Protein AF-A0A918CGR0-F1 (afdb_monomer)

Mean predicted aligned error: 8.85 Å

Structure (mmCIF, N/CA/C/O backbone):
data_AF-A0A918CGR0-F1
#
_entry.id   AF-A0A918CGR0-F1
#
loop_
_atom_site.group_PDB
_atom_site.id
_atom_site.type_symbol
_atom_site.label_atom_id
_atom_site.label_alt_id
_atom_site.label_comp_id
_atom_site.label_asym_id
_atom_site.label_entity_id
_atom_site.label_seq_id
_atom_site.pdbx_PDB_ins_code
_atom_site.Cartn_x
_atom_site.Cartn_y
_atom_site.Cartn_z
_atom_site.occupancy
_atom_site.B_iso_or_equiv
_atom_site.auth_seq_id
_atom_site.auth_comp_id
_atom_site.auth_asym_id
_atom_site.auth_atom_id
_atom_site.pdbx_PDB_model_num
ATOM 1 N N . MET A 1 1 ? -6.839 -27.237 -19.384 1.00 41.78 1 MET A N 1
ATOM 2 C CA . MET A 1 1 ? -7.115 -26.731 -18.026 1.00 41.78 1 MET A CA 1
ATOM 3 C C . MET A 1 1 ? -6.558 -25.323 -17.957 1.00 41.78 1 MET A C 1
ATOM 5 O O . MET A 1 1 ? -5.351 -25.174 -17.856 1.00 41.78 1 MET A O 1
ATOM 9 N N . GLN A 1 2 ? -7.403 -24.309 -18.144 1.00 43.22 2 GLN A N 1
ATOM 10 C CA . GLN A 1 2 ? -7.037 -22.933 -17.811 1.00 43.22 2 GLN A CA 1
ATOM 11 C C . GLN A 1 2 ? -7.109 -22.841 -16.289 1.00 43.22 2 GLN A C 1
ATOM 13 O O . 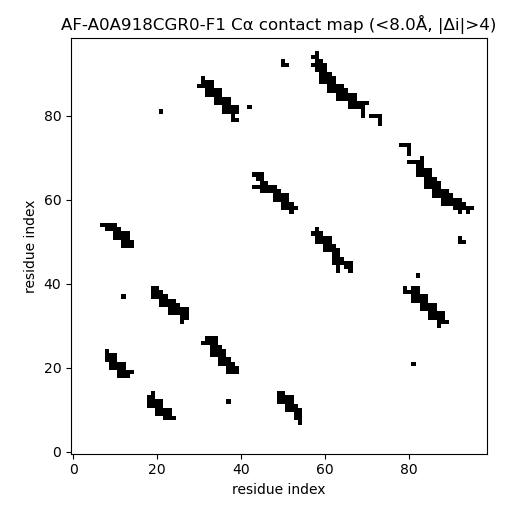GLN A 1 2 ? -8.186 -22.996 -15.719 1.00 43.22 2 GLN A O 1
ATOM 18 N N . THR A 1 3 ? -5.968 -22.697 -15.621 1.00 44.38 3 THR A N 1
ATOM 19 C CA . THR A 1 3 ? -5.959 -22.178 -14.255 1.00 44.38 3 THR A CA 1
ATOM 20 C C . THR A 1 3 ? -6.375 -20.725 -14.370 1.00 44.38 3 THR A C 1
ATOM 22 O O . THR A 1 3 ? -5.597 -19.893 -14.832 1.00 44.38 3 THR A O 1
ATOM 25 N N . ASP A 1 4 ? -7.633 -20.458 -14.033 1.00 42.41 4 ASP A N 1
ATOM 26 C CA . ASP A 1 4 ? -8.129 -19.122 -13.742 1.00 42.41 4 ASP A CA 1
ATOM 27 C C . ASP A 1 4 ? -7.372 -18.630 -12.502 1.00 42.41 4 ASP A C 1
ATOM 29 O O . ASP A 1 4 ? -7.780 -18.805 -11.356 1.00 42.41 4 ASP A O 1
ATOM 33 N N . THR A 1 5 ? -6.152 -18.149 -12.731 1.00 48.78 5 THR A N 1
ATOM 34 C CA . THR A 1 5 ? -5.324 -17.516 -11.716 1.00 48.78 5 THR A 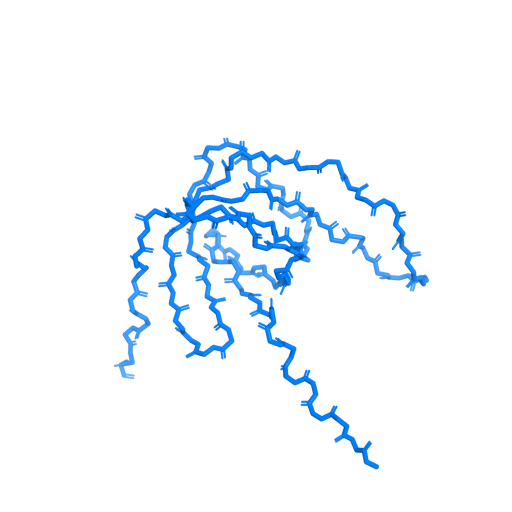CA 1
ATOM 35 C C . THR A 1 5 ? -5.824 -16.088 -11.608 1.00 48.78 5 THR A C 1
ATOM 37 O O . THR A 1 5 ? -5.140 -15.149 -12.010 1.00 48.78 5 THR A O 1
ATOM 40 N N . THR A 1 6 ? -7.035 -15.906 -11.079 1.00 48.62 6 THR A N 1
ATOM 41 C CA . THR A 1 6 ? -7.357 -14.657 -10.395 1.00 48.62 6 THR A CA 1
ATOM 42 C C . THR A 1 6 ? -6.341 -14.574 -9.255 1.00 48.62 6 THR A C 1
ATOM 44 O O . THR A 1 6 ? -6.461 -15.250 -8.234 1.00 48.62 6 THR A O 1
ATOM 47 N N . ALA A 1 7 ? -5.208 -13.928 -9.534 1.00 56.91 7 ALA A N 1
ATOM 48 C CA . ALA A 1 7 ? -4.011 -14.013 -8.721 1.00 56.91 7 ALA A CA 1
ATOM 49 C C . ALA A 1 7 ? -4.347 -13.450 -7.343 1.00 56.91 7 ALA A C 1
ATOM 51 O O . ALA A 1 7 ? -4.607 -12.259 -7.219 1.00 56.91 7 ALA A O 1
ATOM 52 N N . PHE A 1 8 ? -4.330 -14.295 -6.312 1.00 60.19 8 PHE A N 1
ATOM 53 C CA . PHE A 1 8 ? -4.700 -13.984 -4.922 1.00 60.19 8 PHE A CA 1
ATOM 54 C C . PHE A 1 8 ? -3.925 -12.808 -4.273 1.00 60.19 8 PHE A C 1
ATOM 56 O O . PHE A 1 8 ? -4.119 -12.516 -3.096 1.00 60.19 8 PHE A O 1
ATOM 63 N N . GLY A 1 9 ? -3.073 -12.108 -5.026 1.00 79.88 9 GLY A N 1
ATOM 64 C CA . GLY A 1 9 ? -2.368 -10.894 -4.634 1.00 79.88 9 GLY A CA 1
ATOM 65 C C . GLY A 1 9 ? -2.592 -9.686 -5.549 1.00 79.88 9 GLY A C 1
ATOM 66 O O . GLY A 1 9 ? -1.883 -8.707 -5.358 1.00 79.88 9 GLY A O 1
ATOM 67 N N . SER A 1 10 ? -3.505 -9.707 -6.530 1.00 89.44 10 SER A N 1
ATOM 68 C CA . SER A 1 10 ? -3.754 -8.527 -7.373 1.00 89.44 10 SER A CA 1
ATOM 69 C C . SER A 1 10 ? -4.384 -7.389 -6.571 1.00 89.44 10 SER A C 1
ATOM 71 O O . SER A 1 10 ? -5.318 -7.613 -5.793 1.00 89.44 10 SER A O 1
ATOM 73 N N . VAL A 1 11 ? -3.891 -6.174 -6.795 1.00 92.00 11 VAL A N 1
ATOM 74 C CA . VAL A 1 11 ? -4.343 -4.953 -6.125 1.00 92.00 11 VAL A CA 1
ATOM 75 C C . VAL A 1 11 ? -4.444 -3.786 -7.101 1.00 92.00 11 VAL A C 1
ATOM 77 O O . VAL A 1 11 ? -3.803 -3.772 -8.152 1.00 92.00 11 VAL A O 1
ATOM 80 N N . THR A 1 12 ? -5.226 -2.778 -6.727 1.00 93.75 12 THR A N 1
ATOM 81 C CA . THR A 1 12 ? -5.299 -1.490 -7.419 1.00 93.75 12 THR A CA 1
ATOM 82 C C . THR A 1 12 ? -5.058 -0.367 -6.417 1.00 93.75 12 THR A C 1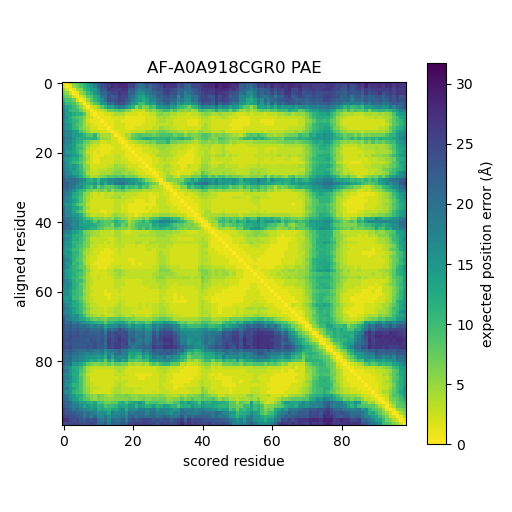
ATOM 84 O O . THR A 1 12 ? -5.810 -0.201 -5.460 1.00 93.75 12 THR A O 1
ATOM 87 N N . ALA A 1 13 ? -3.993 0.402 -6.613 1.00 92.94 13 ALA A N 1
ATOM 88 C CA . ALA A 1 13 ? -3.678 1.582 -5.822 1.00 92.94 13 ALA A CA 1
ATOM 89 C C . ALA A 1 13 ? -4.369 2.812 -6.425 1.00 92.94 13 ALA A C 1
ATOM 91 O O . ALA A 1 13 ? -4.046 3.226 -7.535 1.00 92.94 13 ALA A O 1
ATOM 92 N N . HIS A 1 14 ? -5.305 3.407 -5.691 1.00 93.31 14 HIS A N 1
ATOM 93 C CA . HIS A 1 14 ? -5.996 4.642 -6.062 1.00 93.31 14 HIS A CA 1
ATOM 94 C C . HIS A 1 14 ? -5.209 5.839 -5.533 1.00 93.31 14 HIS A C 1
ATOM 96 O O . HIS A 1 14 ? -5.274 6.167 -4.347 1.00 93.31 14 HIS A O 1
ATOM 102 N N . VAL A 1 15 ? -4.449 6.471 -6.421 1.00 89.38 15 VAL A N 1
ATOM 103 C CA . VAL A 1 15 ? -3.557 7.594 -6.133 1.00 89.38 15 VAL A CA 1
ATOM 104 C C . VAL A 1 15 ? -4.014 8.754 -7.001 1.00 89.38 15 VAL A C 1
ATOM 106 O O . VAL A 1 15 ? -3.609 8.849 -8.153 1.00 89.38 15 VAL A O 1
ATOM 109 N N . GLU A 1 16 ? -4.903 9.607 -6.487 1.00 81.62 16 GLU A N 1
ATOM 110 C CA . GLU A 1 16 ? -5.539 10.643 -7.308 1.00 81.62 16 GLU A CA 1
ATOM 111 C C . GLU A 1 16 ? -4.509 11.482 -8.092 1.00 81.62 16 GLU A C 1
ATOM 113 O O . GLU A 1 16 ? -3.540 11.965 -7.500 1.00 81.62 16 GLU A O 1
ATOM 118 N N . PRO A 1 17 ? -4.704 11.684 -9.412 1.00 80.12 17 PRO A N 1
ATOM 119 C CA . PRO A 1 17 ? -5.875 11.322 -10.227 1.00 80.12 17 PRO A CA 1
ATOM 120 C C . PRO A 1 17 ? -5.801 9.943 -10.928 1.00 80.12 17 PRO A C 1
ATOM 122 O O . PRO A 1 17 ? -6.604 9.676 -11.820 1.00 80.12 17 PRO A O 1
ATOM 125 N N . ALA A 1 18 ? -4.848 9.079 -10.580 1.00 86.81 18 ALA A N 1
ATOM 126 C CA . ALA A 1 18 ? -4.578 7.809 -11.250 1.00 86.81 18 ALA A CA 1
ATOM 127 C C . ALA A 1 18 ? -4.970 6.570 -10.420 1.00 86.81 18 ALA A C 1
ATOM 129 O O . ALA A 1 18 ? -5.110 6.603 -9.197 1.00 86.81 18 ALA A O 1
ATOM 130 N N . ALA A 1 19 ? -5.114 5.440 -11.113 1.00 90.19 19 ALA A N 1
ATOM 131 C CA . ALA A 1 19 ? -5.209 4.120 -10.504 1.00 90.19 19 ALA A CA 1
ATOM 132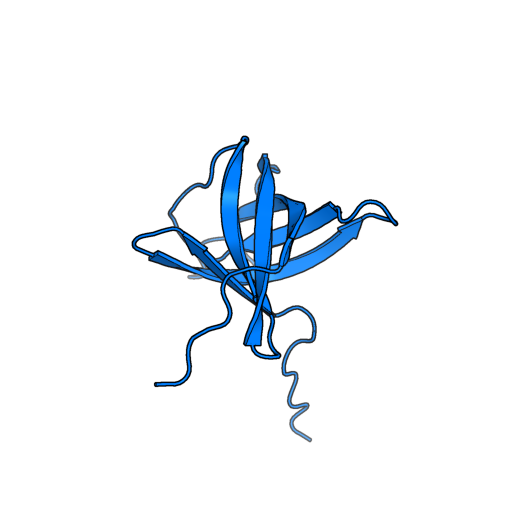 C C . ALA A 1 19 ? -4.099 3.237 -11.080 1.00 90.19 19 ALA A C 1
ATOM 134 O O . ALA A 1 19 ? -4.017 3.055 -12.296 1.00 90.19 19 ALA A O 1
ATOM 135 N N . LEU A 1 20 ? -3.243 2.710 -10.210 1.00 90.44 20 LEU A N 1
ATOM 136 C CA . LEU A 1 20 ? -2.118 1.858 -10.582 1.00 90.44 20 LEU A CA 1
ATOM 137 C C . LEU A 1 20 ? -2.467 0.409 -10.260 1.00 90.44 20 LEU A C 1
ATOM 139 O O . LEU A 1 20 ? -2.852 0.093 -9.133 1.00 90.44 20 LEU A O 1
ATOM 143 N N . SER A 1 21 ? -2.349 -0.474 -11.246 1.00 90.50 21 SER A N 1
ATOM 144 C CA . SER A 1 21 ? -2.490 -1.913 -11.004 1.00 90.50 21 SER A CA 1
ATOM 145 C C . SER A 1 21 ? -1.218 -2.451 -10.366 1.00 90.50 21 SER A C 1
ATOM 147 O O . SER A 1 21 ? -0.156 -1.849 -10.486 1.00 90.50 21 SER A O 1
ATOM 149 N N . GLY A 1 22 ? -1.310 -3.564 -9.655 1.00 89.75 22 GLY A N 1
ATOM 150 C CA . GLY A 1 22 ? -0.128 -4.180 -9.084 1.00 89.75 22 GLY A CA 1
ATOM 151 C C . GLY A 1 22 ? -0.409 -5.492 -8.382 1.00 89.75 22 GLY A C 1
ATOM 152 O O . GLY A 1 22 ? -1.507 -6.053 -8.455 1.00 89.75 22 GLY A O 1
ATOM 153 N N . GLN A 1 23 ? 0.605 -5.984 -7.680 1.00 91.31 23 GLN A N 1
ATOM 154 C CA . GLN A 1 23 ? 0.561 -7.244 -6.956 1.00 91.31 23 GLN A CA 1
ATOM 155 C C . GLN A 1 23 ? 1.223 -7.137 -5.585 1.00 91.31 23 GLN A C 1
ATOM 157 O O . GLN A 1 23 ? 2.267 -6.511 -5.429 1.00 91.31 23 GLN A O 1
ATOM 162 N N . ILE A 1 24 ? 0.650 -7.799 -4.584 1.00 90.31 24 ILE A N 1
ATOM 163 C CA . ILE A 1 24 ? 1.298 -8.014 -3.290 1.00 90.31 24 ILE A CA 1
ATOM 164 C C . ILE A 1 24 ? 2.436 -9.014 -3.491 1.00 90.31 24 ILE A C 1
ATOM 166 O O . ILE A 1 24 ? 2.195 -10.177 -3.814 1.00 90.31 24 ILE A O 1
ATOM 170 N N . SER A 1 25 ? 3.672 -8.571 -3.271 1.00 89.00 25 SER A N 1
ATOM 171 C CA . SER A 1 25 ? 4.863 -9.417 -3.359 1.00 89.00 25 SER A CA 1
ATOM 172 C C . SER A 1 25 ? 5.188 -10.100 -2.030 1.00 89.00 25 SER A C 1
ATOM 174 O O . SER A 1 25 ? 5.728 -11.207 -2.017 1.00 89.00 25 SER A O 1
ATOM 176 N N . ALA A 1 26 ? 4.838 -9.480 -0.898 1.00 88.94 26 ALA A N 1
ATOM 177 C CA . ALA A 1 26 ? 4.996 -10.085 0.421 1.00 88.94 26 ALA A CA 1
ATOM 178 C C . ALA A 1 26 ? 4.067 -9.473 1.477 1.00 88.94 26 ALA A C 1
ATOM 180 O O . ALA A 1 26 ? 3.773 -8.280 1.460 1.00 88.94 26 ALA A O 1
ATOM 181 N N . LEU A 1 27 ? 3.684 -10.287 2.462 1.00 89.25 27 LEU A N 1
ATOM 182 C CA . LEU A 1 27 ? 3.081 -9.831 3.714 1.00 89.25 27 LEU A CA 1
ATOM 183 C C . LEU A 1 27 ? 4.130 -9.918 4.822 1.00 89.25 27 LEU A C 1
ATOM 185 O O . LEU A 1 27 ? 4.737 -10.969 5.031 1.00 89.25 27 LEU A O 1
ATOM 189 N N . GLU A 1 28 ? 4.355 -8.820 5.535 1.00 85.75 28 GLU A N 1
ATOM 190 C CA . GLU A 1 28 ? 5.438 -8.709 6.507 1.00 85.75 28 GLU A CA 1
ATOM 191 C C . GLU A 1 28 ? 4.890 -8.696 7.942 1.00 85.75 28 GLU A C 1
ATOM 193 O O . GLU A 1 28 ? 4.695 -7.652 8.567 1.00 85.75 28 GLU A O 1
ATOM 198 N N . GLY A 1 29 ? 4.660 -9.897 8.481 1.00 76.69 29 GLY A N 1
ATOM 199 C CA . GLY A 1 29 ? 4.339 -10.121 9.896 1.00 76.69 29 GLY A CA 1
ATOM 200 C C . GLY A 1 29 ? 2.983 -9.566 10.372 1.00 76.69 29 GLY A C 1
ATOM 201 O O . GLY A 1 29 ? 2.089 -9.262 9.589 1.00 76.69 29 GLY A O 1
ATOM 202 N N . GLY A 1 30 ? 2.817 -9.458 11.698 1.00 75.62 30 GLY A N 1
ATOM 203 C CA . GLY A 1 30 ? 1.553 -9.097 12.372 1.00 75.62 30 GLY A CA 1
ATOM 204 C C . GLY A 1 30 ? 1.279 -7.595 12.544 1.00 75.62 30 GLY A C 1
ATOM 205 O O . GLY A 1 30 ? 0.396 -7.226 13.311 1.00 75.62 30 GLY A O 1
ATOM 206 N N . GLY A 1 31 ? 2.046 -6.725 11.878 1.00 81.12 31 GLY A N 1
ATOM 207 C CA . GLY A 1 31 ? 1.972 -5.264 12.045 1.00 81.12 31 GLY A CA 1
ATOM 208 C C . GLY A 1 31 ? 1.217 -4.515 10.944 1.00 81.12 31 GLY A C 1
ATOM 209 O O . GLY A 1 31 ? 1.222 -3.286 10.944 1.00 81.12 31 GLY A O 1
ATOM 210 N N . GLY A 1 32 ? 0.614 -5.234 9.991 1.00 87.56 32 GLY A N 1
ATOM 211 C CA . GLY A 1 32 ? -0.042 -4.629 8.828 1.00 87.56 32 GLY A CA 1
ATOM 212 C C . GLY A 1 32 ? 0.938 -4.066 7.795 1.00 87.56 32 GLY A C 1
ATOM 213 O O . GLY A 1 32 ? 0.576 -3.153 7.059 1.00 87.56 32 GLY A O 1
ATOM 214 N N . TYR A 1 33 ? 2.172 -4.572 7.753 1.00 92.75 33 TYR A N 1
ATOM 215 C CA . TYR A 1 33 ? 3.154 -4.208 6.735 1.00 92.75 33 TYR A CA 1
ATOM 216 C C . TYR A 1 33 ? 3.048 -5.158 5.543 1.00 92.75 33 TYR A C 1
ATOM 218 O O . TYR A 1 33 ? 2.842 -6.362 5.707 1.00 92.75 33 TYR A O 1
ATOM 226 N N . MET A 1 34 ? 3.190 -4.622 4.338 1.00 92.25 34 MET A N 1
ATOM 227 C CA . MET A 1 34 ? 3.161 -5.403 3.105 1.00 92.25 34 MET A CA 1
ATOM 228 C C . MET A 1 34 ? 4.095 -4.795 2.067 1.00 92.25 34 MET A C 1
ATOM 230 O O . MET A 1 34 ? 4.378 -3.599 2.114 1.00 92.25 34 MET A O 1
ATOM 234 N N . ARG A 1 35 ? 4.548 -5.609 1.120 1.00 92.44 35 ARG A N 1
ATOM 235 C CA . ARG A 1 35 ? 5.241 -5.152 -0.080 1.00 92.44 35 ARG A CA 1
ATOM 236 C C . ARG A 1 35 ? 4.334 -5.331 -1.280 1.00 92.44 35 ARG A C 1
ATOM 238 O O . ARG A 1 35 ? 3.701 -6.378 -1.426 1.00 92.44 35 ARG A O 1
ATOM 245 N N . VAL A 1 36 ? 4.259 -4.296 -2.105 1.00 91.38 36 VAL A N 1
ATOM 246 C CA . VAL A 1 36 ? 3.503 -4.314 -3.355 1.00 91.38 36 VAL A CA 1
ATOM 247 C C . VAL A 1 36 ? 4.402 -3.898 -4.501 1.00 91.38 36 VAL A C 1
ATOM 249 O O . VAL A 1 36 ? 5.181 -2.959 -4.372 1.00 91.38 36 VAL A O 1
ATOM 252 N N . LEU A 1 37 ? 4.272 -4.591 -5.619 1.00 91.06 37 LEU A N 1
ATOM 253 C CA . LEU A 1 37 ? 4.796 -4.192 -6.909 1.00 91.06 37 LEU A CA 1
ATOM 254 C C . LEU A 1 37 ? 3.673 -3.460 -7.643 1.00 91.06 37 LEU A C 1
ATOM 256 O O . LEU A 1 37 ? 2.635 -4.068 -7.887 1.00 91.06 37 LEU A O 1
ATOM 260 N N . LEU A 1 38 ? 3.844 -2.174 -7.945 1.00 89.62 38 LEU A N 1
ATOM 261 C CA . LEU A 1 38 ? 2.872 -1.408 -8.729 1.00 89.62 38 LEU A CA 1
ATOM 262 C C . LEU A 1 38 ? 3.388 -1.192 -10.151 1.00 89.62 38 LEU A C 1
ATOM 264 O O . LEU A 1 38 ? 4.549 -0.829 -10.356 1.00 89.62 38 LEU A O 1
ATOM 268 N N . ASP A 1 39 ? 2.495 -1.391 -11.110 1.00 85.56 39 ASP A N 1
ATOM 269 C CA . ASP A 1 39 ? 2.692 -1.155 -12.529 1.00 85.56 39 ASP A CA 1
ATOM 270 C C . ASP A 1 39 ? 2.309 0.298 -12.832 1.00 85.56 39 ASP A C 1
ATOM 272 O O . ASP A 1 39 ? 1.152 0.706 -12.691 1.00 85.56 39 ASP A O 1
ATOM 276 N N . GLY A 1 40 ? 3.293 1.111 -13.210 1.00 75.88 40 GLY A N 1
ATOM 277 C CA . GLY A 1 40 ? 3.077 2.524 -13.502 1.00 75.88 40 GLY A CA 1
ATOM 278 C C . GLY A 1 40 ? 4.354 3.350 -13.445 1.00 75.88 40 GLY A C 1
ATOM 279 O O . GLY A 1 40 ? 5.363 2.939 -12.875 1.00 75.88 40 GLY A O 1
ATOM 280 N N . THR A 1 41 ? 4.300 4.532 -14.053 1.00 65.62 41 THR A N 1
ATOM 281 C CA . THR A 1 41 ? 5.414 5.491 -14.077 1.00 65.62 41 THR A CA 1
ATOM 282 C C . THR A 1 41 ? 5.348 6.512 -12.944 1.00 65.62 41 THR A C 1
ATOM 284 O O . THR A 1 41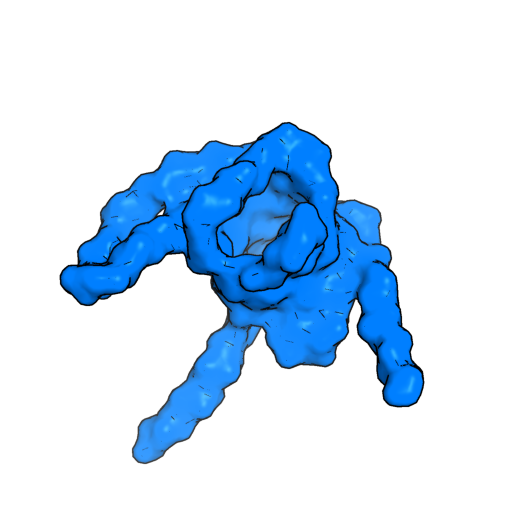 ? 6.337 7.195 -12.683 1.00 65.62 41 THR A O 1
ATOM 287 N N . ASP A 1 42 ? 4.200 6.634 -12.272 1.00 71.88 42 ASP A N 1
ATOM 288 C CA . ASP A 1 42 ? 4.023 7.561 -11.159 1.00 71.88 42 ASP A CA 1
ATOM 289 C C . ASP A 1 42 ? 4.708 7.029 -9.902 1.00 71.88 42 ASP A C 1
ATOM 291 O O . ASP A 1 42 ? 4.257 6.084 -9.252 1.00 71.88 42 ASP A O 1
ATOM 295 N N . ALA A 1 43 ? 5.831 7.656 -9.560 1.00 75.19 43 ALA A N 1
ATOM 296 C CA . ALA A 1 43 ? 6.577 7.317 -8.366 1.00 75.19 43 ALA A CA 1
ATOM 297 C C . ALA A 1 43 ? 5.836 7.815 -7.118 1.00 75.19 43 ALA A C 1
ATOM 299 O O . ALA A 1 43 ? 5.737 9.018 -6.870 1.00 75.19 43 ALA A O 1
ATOM 300 N N . LEU A 1 44 ? 5.364 6.878 -6.295 1.00 88.62 44 LEU A N 1
ATOM 301 C CA . LEU A 1 44 ? 4.906 7.190 -4.943 1.00 88.62 44 LEU A CA 1
ATOM 302 C C . LEU A 1 44 ? 6.093 7.502 -4.033 1.00 88.62 44 LEU A C 1
ATOM 304 O O . LEU A 1 44 ? 7.159 6.894 -4.145 1.00 88.62 44 LEU A O 1
ATOM 308 N N . ASN A 1 45 ? 5.891 8.425 -3.098 1.00 90.88 45 ASN A N 1
ATOM 309 C CA . ASN A 1 45 ? 6.922 8.844 -2.154 1.00 90.88 45 ASN A CA 1
ATOM 310 C C . ASN A 1 45 ? 6.667 8.271 -0.760 1.00 90.88 45 ASN A C 1
ATOM 312 O O . ASN A 1 45 ? 5.520 8.087 -0.357 1.00 90.88 45 ASN A O 1
ATOM 316 N N . ALA A 1 46 ? 7.730 8.041 0.014 1.00 92.69 46 ALA A N 1
ATOM 317 C CA . ALA A 1 46 ? 7.590 7.693 1.426 1.00 92.69 46 ALA A CA 1
ATOM 318 C C . ALA A 1 46 ? 6.790 8.774 2.180 1.00 92.69 46 ALA A C 1
ATOM 320 O O . ALA A 1 46 ? 6.997 9.970 1.985 1.00 92.69 46 ALA A O 1
ATOM 321 N N . GLY A 1 47 ? 5.862 8.341 3.031 1.00 94.12 47 GLY A N 1
ATOM 322 C CA . GLY A 1 47 ? 4.893 9.191 3.724 1.00 94.12 47 GLY A CA 1
ATOM 323 C C . GLY A 1 47 ? 3.611 9.475 2.935 1.00 94.12 47 GLY A C 1
ATOM 324 O O . GLY A 1 47 ? 2.670 10.011 3.511 1.00 94.12 47 GLY A O 1
ATOM 325 N N . GLN A 1 48 ? 3.532 9.101 1.655 1.00 93.94 48 GLN A N 1
ATOM 326 C CA . GLN A 1 48 ? 2.326 9.294 0.854 1.00 93.94 48 GLN A CA 1
ATOM 327 C C . GLN A 1 48 ? 1.245 8.277 1.231 1.00 93.94 48 GLN A C 1
ATOM 329 O O . GLN A 1 48 ? 1.489 7.068 1.241 1.00 93.94 48 GLN A O 1
ATOM 334 N N . GLU A 1 49 ? 0.046 8.777 1.523 1.00 94.81 49 GLU A N 1
ATOM 335 C CA . GLU A 1 49 ? -1.141 7.966 1.788 1.00 94.81 49 GLU A CA 1
ATOM 336 C C . GLU A 1 49 ? -1.981 7.780 0.525 1.00 94.81 49 GLU A C 1
ATOM 338 O O . GLU A 1 49 ? -2.091 8.691 -0.295 1.00 94.81 49 GLU A O 1
ATOM 343 N N . PHE A 1 50 ? -2.598 6.610 0.388 1.00 93.62 50 PHE A N 1
ATOM 344 C CA . PHE A 1 50 ? -3.526 6.303 -0.698 1.00 93.62 50 PHE A CA 1
ATOM 345 C C . PHE A 1 50 ? -4.463 5.148 -0.314 1.00 93.62 50 PHE A C 1
ATOM 347 O O . PHE A 1 50 ? -4.337 4.557 0.767 1.00 93.62 50 PHE A O 1
ATOM 354 N N . GLU A 1 51 ? -5.430 4.836 -1.180 1.00 95.00 51 GLU A N 1
ATOM 355 C CA . GLU A 1 51 ? -6.305 3.675 -0.999 1.00 95.00 51 GLU A CA 1
ATOM 356 C C . GLU A 1 51 ? -5.822 2.491 -1.838 1.00 95.00 51 GLU A C 1
ATOM 358 O O . GLU A 1 51 ? -5.592 2.618 -3.036 1.00 95.00 51 GLU A O 1
ATOM 363 N N . LEU A 1 52 ? -5.702 1.323 -1.216 1.00 93.50 52 LEU A N 1
ATOM 364 C CA . LEU A 1 52 ? -5.402 0.064 -1.885 1.00 93.50 52 LEU A CA 1
ATOM 365 C C . LEU A 1 52 ? -6.676 -0.778 -1.953 1.00 93.50 52 LEU A C 1
ATOM 367 O O . LEU A 1 52 ? -7.248 -1.133 -0.920 1.00 93.50 52 LEU A O 1
ATOM 371 N N . GLU A 1 53 ? -7.128 -1.073 -3.164 1.00 94.06 53 GLU A N 1
ATOM 372 C CA . GLU A 1 53 ? -8.231 -1.981 -3.452 1.00 94.06 53 GLU A CA 1
ATOM 373 C C . GLU A 1 53 ? -7.697 -3.391 -3.707 1.00 94.06 53 GLU A C 1
ATOM 375 O O . GLU A 1 53 ? -6.748 -3.585 -4.465 1.00 94.06 53 GLU A O 1
ATOM 380 N N . MET A 1 54 ? -8.300 -4.373 -3.050 1.00 90.75 54 MET A N 1
ATOM 381 C CA . MET A 1 54 ? -7.989 -5.790 -3.200 1.00 90.75 54 MET A CA 1
ATOM 382 C C . MET A 1 54 ? -8.869 -6.424 -4.283 1.00 90.75 54 MET A C 1
ATOM 384 O O . MET A 1 54 ? -9.907 -5.881 -4.653 1.00 90.75 54 MET A O 1
ATOM 388 N N . HIS A 1 55 ? -8.501 -7.623 -4.738 1.00 86.12 55 HIS A N 1
ATOM 389 C CA . HIS A 1 55 ? -9.267 -8.389 -5.733 1.00 86.12 55 HIS A CA 1
ATOM 390 C C . HIS A 1 55 ? -10.737 -8.671 -5.355 1.00 86.12 55 HIS A C 1
ATOM 392 O O . HIS A 1 55 ? -11.547 -8.950 -6.232 1.00 86.12 55 HIS A O 1
ATOM 398 N N . ASP A 1 56 ? -11.093 -8.613 -4.069 1.00 85.81 56 ASP A N 1
ATOM 399 C CA . ASP A 1 56 ? -12.465 -8.777 -3.569 1.00 85.81 56 ASP A CA 1
ATOM 400 C C . ASP A 1 56 ? -13.255 -7.449 -3.508 1.00 85.81 56 ASP A C 1
ATOM 402 O O . ASP A 1 56 ? -14.386 -7.412 -3.018 1.00 85.81 56 ASP A O 1
ATOM 406 N N . GLY A 1 57 ? -12.663 -6.349 -3.988 1.00 89.00 57 GLY A N 1
ATOM 407 C CA . GLY A 1 57 ? -13.221 -4.998 -3.944 1.00 89.00 57 GLY A CA 1
ATOM 408 C C . GLY A 1 57 ? -13.087 -4.308 -2.583 1.00 89.00 57 GLY A C 1
ATOM 409 O O . GLY A 1 57 ? -13.560 -3.179 -2.412 1.00 89.00 57 GLY A O 1
ATOM 410 N N . ALA A 1 58 ? -12.461 -4.943 -1.586 1.00 90.06 58 ALA A N 1
ATOM 411 C CA . ALA A 1 58 ? -12.201 -4.305 -0.305 1.00 90.06 58 ALA A CA 1
ATOM 412 C C . ALA A 1 58 ? -11.127 -3.222 -0.454 1.00 90.06 58 ALA A C 1
ATOM 414 O O . ALA A 1 58 ? -10.069 -3.450 -1.035 1.00 90.06 58 ALA A O 1
ATOM 415 N N . ARG A 1 59 ? -11.385 -2.042 0.121 1.00 93.00 59 ARG A N 1
ATOM 416 C CA . ARG A 1 59 ? -10.454 -0.908 0.110 1.00 93.00 59 ARG A CA 1
ATOM 417 C C . ARG A 1 59 ? -9.844 -0.667 1.476 1.00 93.00 59 ARG A C 1
ATOM 419 O O . ARG A 1 59 ? -10.528 -0.730 2.504 1.00 93.00 59 ARG A O 1
ATOM 426 N N . PHE A 1 60 ? -8.567 -0.319 1.477 1.00 93.38 60 PHE A N 1
ATOM 427 C CA . PHE A 1 60 ? -7.770 -0.085 2.670 1.00 93.38 60 PHE A CA 1
ATOM 428 C C . PHE A 1 60 ? -6.969 1.204 2.543 1.00 93.38 60 PHE A C 1
ATOM 430 O O . PHE A 1 60 ? -6.388 1.467 1.498 1.00 93.38 60 PHE A O 1
ATOM 437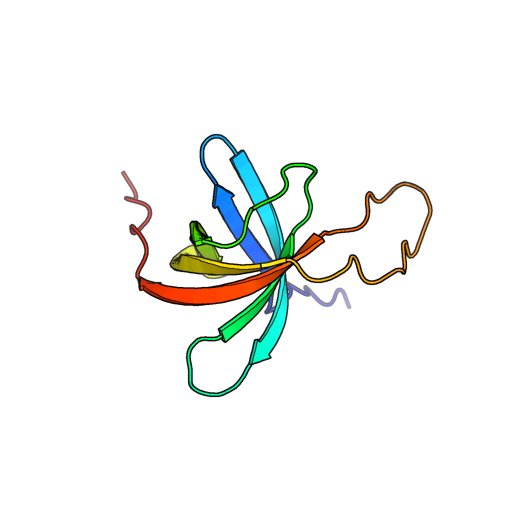 N N . ARG A 1 61 ? -6.900 1.995 3.617 1.00 94.81 61 ARG A N 1
ATOM 438 C CA . ARG A 1 61 ? -5.977 3.133 3.675 1.00 94.81 61 ARG A CA 1
ATOM 439 C C . ARG A 1 61 ? -4.590 2.623 4.001 1.00 94.81 61 ARG A C 1
ATOM 441 O O . ARG A 1 61 ? -4.419 1.882 4.973 1.00 94.81 61 ARG A O 1
ATOM 448 N N . VAL A 1 62 ? -3.614 3.051 3.220 1.00 95.31 62 VAL A N 1
ATOM 449 C CA . VAL A 1 62 ? -2.214 2.668 3.373 1.00 95.31 62 VAL A CA 1
ATOM 450 C C . VAL A 1 62 ? -1.319 3.895 3.285 1.00 95.31 62 VAL A C 1
ATOM 452 O O . VAL A 1 62 ? -1.717 4.921 2.741 1.00 95.31 62 VAL A O 1
ATOM 455 N N . VAL A 1 63 ? -0.108 3.776 3.820 1.00 95.50 63 VAL A N 1
ATOM 456 C CA . VAL A 1 63 ? 0.967 4.757 3.646 1.00 95.50 63 VAL A CA 1
ATOM 457 C C . VAL A 1 63 ? 2.211 4.067 3.112 1.00 95.50 63 VAL A C 1
ATOM 459 O O . VAL A 1 63 ? 2.533 2.955 3.544 1.00 95.50 63 VAL A O 1
ATOM 462 N N . VAL A 1 64 ? 2.927 4.720 2.200 1.00 95.81 64 VAL A N 1
ATOM 463 C CA . VAL A 1 64 ? 4.260 4.276 1.784 1.00 95.81 64 VAL A CA 1
ATOM 464 C C . VAL A 1 64 ? 5.229 4.500 2.939 1.00 95.81 64 VAL A C 1
ATOM 466 O O . VAL A 1 64 ? 5.429 5.624 3.389 1.00 95.81 64 VAL A O 1
ATOM 469 N N . ILE A 1 65 ? 5.850 3.434 3.422 1.00 95.50 65 ILE A N 1
ATOM 470 C CA . ILE A 1 65 ? 6.912 3.508 4.429 1.00 95.50 65 ILE A CA 1
ATOM 471 C C . ILE A 1 65 ? 8.273 3.622 3.751 1.00 95.50 65 ILE A C 1
ATOM 473 O O . ILE A 1 65 ? 9.133 4.366 4.213 1.00 95.50 65 ILE A O 1
ATOM 477 N N . GLU A 1 66 ? 8.460 2.895 2.652 1.00 93.50 66 GLU A N 1
ATOM 478 C CA . GLU A 1 66 ? 9.740 2.799 1.960 1.00 93.50 66 GLU A CA 1
ATOM 479 C C . GLU A 1 66 ? 9.517 2.527 0.470 1.00 93.50 66 GLU A C 1
ATOM 481 O O . GLU A 1 66 ? 8.656 1.725 0.098 1.00 93.50 66 GLU A O 1
ATOM 486 N N . VAL A 1 67 ? 10.304 3.188 -0.379 1.00 91.88 67 VAL A N 1
ATOM 487 C CA . VAL A 1 67 ? 10.403 2.873 -1.809 1.00 91.88 67 VAL A CA 1
ATOM 488 C C . VAL A 1 67 ? 11.588 1.931 -1.965 1.00 91.88 67 VAL A C 1
ATOM 490 O O . VAL A 1 67 ? 12.723 2.318 -1.685 1.00 91.88 67 VAL A O 1
ATOM 493 N N . LEU A 1 68 ? 11.329 0.686 -2.354 1.00 88.88 68 LEU A N 1
ATOM 494 C CA . LEU A 1 68 ? 12.375 -0.327 -2.444 1.00 88.88 68 LEU A CA 1
ATOM 495 C C . LEU A 1 68 ? 13.116 -0.198 -3.781 1.00 88.88 68 LEU A C 1
ATOM 497 O O . LEU A 1 68 ? 12.530 0.230 -4.775 1.00 88.88 68 LEU A O 1
ATOM 501 N N . PRO A 1 69 ? 14.412 -0.536 -3.856 1.00 82.12 69 PRO A N 1
ATOM 502 C CA . PRO A 1 69 ? 15.116 -0.529 -5.130 1.00 82.12 69 PRO A CA 1
ATOM 503 C C . PRO A 1 69 ? 14.404 -1.460 -6.116 1.00 82.12 69 PRO A C 1
ATOM 505 O O . PRO A 1 69 ? 14.031 -2.580 -5.763 1.00 82.12 69 PRO A O 1
ATOM 508 N N . ARG A 1 70 ? 14.208 -0.985 -7.353 1.00 72.06 70 ARG A N 1
ATOM 509 C CA . ARG A 1 70 ? 13.573 -1.750 -8.435 1.00 72.06 70 ARG A CA 1
ATOM 510 C C . ARG A 1 70 ? 14.314 -3.085 -8.562 1.00 72.06 70 ARG A C 1
ATOM 512 O O . ARG A 1 70 ? 15.482 -3.111 -8.953 1.00 72.06 70 ARG A O 1
ATOM 519 N N . SER A 1 71 ? 13.677 -4.183 -8.153 1.00 57.81 71 SER A N 1
ATOM 520 C CA . SER A 1 71 ? 14.307 -5.502 -8.211 1.00 57.81 71 SER A CA 1
ATOM 521 C C . SER A 1 71 ? 14.416 -5.898 -9.676 1.00 57.81 71 SER A C 1
ATOM 523 O O . SER A 1 71 ? 13.417 -6.119 -10.356 1.00 57.81 71 SER A O 1
ATOM 525 N N . GLY A 1 72 ? 15.644 -5.887 -10.187 1.00 55.12 72 GLY A N 1
ATOM 526 C CA . GLY A 1 72 ? 15.923 -6.110 -11.595 1.00 55.12 72 GLY A CA 1
ATOM 527 C C . GLY A 1 72 ? 15.600 -7.538 -12.022 1.00 55.12 72 GLY A C 1
ATOM 528 O O . GLY A 1 72 ? 16.399 -8.441 -11.810 1.00 55.12 72 GLY A O 1
ATOM 529 N N . ALA A 1 73 ? 14.463 -7.715 -12.684 1.00 46.31 73 ALA A N 1
ATOM 530 C CA . ALA A 1 73 ? 14.305 -8.656 -13.785 1.00 46.31 73 ALA A CA 1
ATOM 531 C C . ALA A 1 73 ? 13.120 -8.191 -14.636 1.00 46.31 73 ALA A C 1
ATOM 533 O O . ALA A 1 73 ? 11.986 -8.618 -14.434 1.00 46.31 73 ALA A O 1
ATOM 534 N N . ALA A 1 74 ? 13.392 -7.312 -15.603 1.00 46.78 74 ALA A N 1
ATOM 535 C CA . ALA A 1 74 ? 12.553 -7.210 -16.789 1.00 46.78 74 ALA A CA 1
ATOM 536 C C . ALA A 1 74 ? 12.621 -8.572 -17.500 1.00 46.78 74 ALA A C 1
ATOM 538 O O . ALA A 1 74 ? 13.526 -8.846 -18.289 1.00 46.78 74 ALA A O 1
ATOM 539 N N . ALA A 1 75 ? 11.733 -9.487 -17.117 1.00 44.34 75 ALA A N 1
ATOM 540 C CA . ALA A 1 75 ? 11.564 -10.758 -17.789 1.00 44.34 75 ALA A CA 1
ATOM 541 C C . ALA A 1 75 ? 10.749 -10.502 -19.059 1.00 44.34 75 ALA A C 1
ATOM 543 O O . ALA A 1 75 ? 9.526 -10.589 -19.055 1.00 44.34 75 ALA A O 1
ATOM 544 N N . GLY A 1 76 ? 11.451 -10.177 -20.141 1.00 44.00 76 GLY A N 1
ATOM 545 C CA . GLY A 1 76 ? 10.862 -10.034 -21.466 1.00 44.00 76 GLY A CA 1
ATOM 546 C C . GLY A 1 76 ? 10.771 -8.586 -21.923 1.00 44.00 76 GLY A C 1
ATOM 547 O O . GLY A 1 76 ? 10.451 -7.679 -21.162 1.00 44.00 76 GLY A O 1
ATOM 548 N N . ASN A 1 77 ? 11.119 -8.398 -23.191 1.00 47.31 77 ASN A N 1
ATOM 549 C CA . ASN A 1 77 ? 11.041 -7.132 -23.901 1.00 47.31 77 ASN A CA 1
ATOM 550 C C . ASN A 1 77 ? 9.624 -6.530 -23.768 1.00 47.31 77 ASN A C 1
ATOM 552 O O . ASN A 1 77 ? 8.644 -7.271 -23.793 1.00 47.31 77 ASN A O 1
ATOM 556 N N . ASP A 1 78 ? 9.555 -5.204 -23.613 1.00 54.00 78 ASP A N 1
ATOM 557 C CA . ASP A 1 78 ? 8.352 -4.348 -23.631 1.00 54.00 78 ASP A CA 1
ATOM 558 C C . ASP A 1 78 ? 7.558 -4.130 -22.322 1.00 54.00 78 ASP A C 1
ATOM 560 O O . ASP A 1 78 ? 6.674 -3.275 -22.306 1.00 54.00 78 ASP A O 1
ATOM 564 N N . ALA A 1 79 ? 7.880 -4.787 -21.200 1.00 55.81 79 ALA A N 1
ATOM 565 C CA . ALA A 1 79 ? 7.257 -4.466 -19.907 1.00 55.81 79 ALA A CA 1
ATOM 566 C C . ALA A 1 79 ? 8.116 -3.474 -19.097 1.00 55.81 79 ALA A C 1
ATOM 568 O O . ALA A 1 79 ? 9.205 -3.822 -18.635 1.00 55.81 79 ALA A O 1
ATOM 569 N N . GLU A 1 80 ? 7.627 -2.242 -18.904 1.00 60.72 80 GLU A N 1
ATOM 570 C CA . GLU A 1 80 ? 8.193 -1.299 -17.927 1.00 60.72 80 GLU A CA 1
ATOM 571 C C . GLU A 1 80 ? 8.244 -1.988 -16.550 1.00 60.72 80 GLU A C 1
ATOM 573 O O . GLU A 1 80 ? 7.202 -2.429 -16.062 1.00 60.72 80 GLU A O 1
ATOM 578 N N . PRO A 1 81 ? 9.420 -2.133 -15.909 1.00 67.81 81 PRO A N 1
ATOM 579 C CA . PRO A 1 81 ? 9.496 -2.919 -14.682 1.00 67.81 81 PRO A CA 1
ATOM 580 C C . PRO A 1 81 ? 8.635 -2.295 -13.570 1.00 67.81 81 PRO A C 1
ATOM 582 O O . PRO A 1 81 ? 8.770 -1.109 -13.294 1.00 67.81 81 PRO A O 1
ATOM 585 N N . GLY A 1 82 ? 7.773 -3.043 -12.887 1.00 79.75 82 GLY A N 1
ATOM 586 C CA . GLY A 1 82 ? 7.024 -2.485 -11.752 1.00 79.75 82 GLY A CA 1
ATOM 587 C C . GLY A 1 82 ? 7.947 -1.881 -10.675 1.00 79.75 82 GLY A C 1
ATOM 588 O O . GLY A 1 82 ? 9.132 -2.225 -10.578 1.00 79.75 82 GLY A O 1
ATOM 589 N N . GLN A 1 83 ? 7.419 -0.971 -9.858 1.00 89.00 83 GLN A N 1
ATOM 590 C CA . GLN A 1 83 ? 8.132 -0.382 -8.722 1.00 89.00 83 GLN A CA 1
ATOM 591 C C . GLN A 1 83 ? 7.643 -1.023 -7.418 1.00 89.00 83 GLN A C 1
ATOM 593 O O . GLN A 1 83 ? 6.441 -1.079 -7.160 1.00 89.00 83 GLN A O 1
ATOM 598 N N . GLU A 1 84 ? 8.571 -1.532 -6.598 1.00 90.94 84 GLU A N 1
ATOM 599 C CA . GLU A 1 84 ? 8.226 -2.158 -5.318 1.00 90.94 84 GLU A CA 1
ATOM 600 C C . GLU A 1 84 ? 8.172 -1.110 -4.195 1.00 90.94 84 GLU A C 1
ATOM 602 O O . GLU A 1 84 ? 9.063 -0.265 -4.055 1.00 90.94 84 GLU A O 1
ATOM 607 N N . TYR A 1 85 ? 7.123 -1.182 -3.381 1.00 92.62 85 TYR A N 1
ATOM 608 C CA . TYR A 1 85 ? 6.870 -0.300 -2.249 1.00 92.62 85 TYR A CA 1
ATOM 609 C C . TYR A 1 85 ? 6.583 -1.114 -1.000 1.00 92.62 85 TYR A C 1
ATOM 611 O O . TYR A 1 85 ? 5.798 -2.063 -1.027 1.00 92.62 85 TYR A O 1
ATOM 619 N N . ARG A 1 86 ? 7.155 -0.690 0.125 1.00 94.06 86 ARG A N 1
ATOM 620 C CA . ARG A 1 86 ? 6.756 -1.162 1.445 1.00 94.06 86 ARG A CA 1
ATOM 621 C C . ARG A 1 86 ? 5.662 -0.258 1.980 1.00 94.06 86 ARG A C 1
ATOM 623 O O . ARG A 1 86 ? 5.868 0.943 2.154 1.00 94.06 86 ARG A O 1
ATOM 630 N N . LEU A 1 87 ? 4.512 -0.839 2.275 1.00 95.12 87 LEU A N 1
ATOM 631 C CA . LEU A 1 87 ? 3.333 -0.140 2.752 1.00 95.12 87 LEU A CA 1
ATOM 632 C C . LEU A 1 87 ? 3.002 -0.538 4.183 1.00 95.12 87 LEU A C 1
ATOM 634 O O . LEU A 1 87 ? 3.279 -1.660 4.615 1.00 95.12 87 LEU A O 1
ATOM 638 N N . LYS A 1 88 ? 2.334 0.369 4.891 1.00 95.38 88 LYS A N 1
ATOM 639 C CA . LYS A 1 88 ? 1.677 0.083 6.163 1.00 95.38 88 LYS A CA 1
ATOM 640 C C . LYS A 1 88 ? 0.181 0.316 6.049 1.00 95.38 88 LYS A C 1
ATOM 642 O O . LYS A 1 88 ? -0.255 1.375 5.604 1.00 95.38 88 LYS A O 1
ATOM 647 N N . LEU A 1 89 ? -0.590 -0.656 6.518 1.00 93.94 89 LEU A N 1
ATOM 648 C CA . LEU A 1 89 ? -2.030 -0.563 6.674 1.00 93.94 89 LEU A CA 1
ATOM 649 C C . LEU A 1 89 ? -2.382 0.431 7.787 1.00 93.94 89 LEU A C 1
ATOM 651 O O . LEU A 1 89 ? -1.981 0.261 8.939 1.00 93.94 89 LEU A O 1
ATOM 655 N N . LEU A 1 90 ? -3.161 1.451 7.439 1.00 93.38 90 LEU A N 1
ATOM 656 C CA . LEU A 1 90 ? -3.686 2.447 8.373 1.00 93.38 90 LEU A CA 1
ATOM 657 C C . LEU A 1 90 ? -5.112 2.116 8.830 1.00 93.38 90 LEU A C 1
ATOM 659 O O . LEU A 1 90 ? -5.515 2.497 9.926 1.00 93.38 90 LEU A O 1
ATOM 663 N N . GLY A 1 91 ? -5.884 1.402 8.006 1.00 90.75 91 GLY A N 1
ATOM 664 C CA . GLY A 1 91 ? -7.252 1.004 8.329 1.00 90.75 91 GLY A CA 1
ATOM 665 C C . GLY A 1 91 ? -8.095 0.709 7.092 1.00 90.75 91 GLY A C 1
ATOM 666 O O . GLY A 1 91 ? -7.575 0.513 5.995 1.00 90.75 91 GLY A O 1
ATOM 667 N N . ARG A 1 92 ? -9.421 0.677 7.261 1.00 88.19 92 ARG A N 1
ATOM 668 C CA . ARG A 1 92 ? -10.359 0.517 6.139 1.00 88.19 92 ARG A CA 1
ATOM 669 C C . ARG A 1 92 ? -10.444 1.807 5.320 1.00 88.19 92 ARG A C 1
ATOM 671 O O . ARG A 1 92 ? -10.473 2.897 5.886 1.00 88.19 92 ARG A O 1
ATOM 678 N N . GLY A 1 93 ? -10.476 1.649 4.003 1.00 81.38 93 GLY A N 1
ATOM 679 C CA . GLY A 1 93 ? -10.721 2.715 3.039 1.00 81.38 93 GLY A CA 1
ATOM 680 C C . GLY A 1 93 ? -12.201 3.024 2.878 1.00 81.38 93 GLY A C 1
ATOM 681 O O . GLY A 1 93 ? -13.078 2.373 3.459 1.00 81.38 93 GLY A O 1
ATOM 682 N N . SER A 1 94 ? -12.465 4.038 2.070 1.00 76.06 94 SER A N 1
ATOM 683 C CA . SER A 1 94 ? -13.796 4.415 1.627 1.00 76.06 94 SER A CA 1
ATOM 684 C C . SER A 1 94 ? -14.409 3.217 0.914 1.00 76.06 94 SER A C 1
ATOM 686 O O . SER A 1 94 ? -13.850 2.710 -0.053 1.00 76.06 94 SER A O 1
ATOM 688 N N . ARG A 1 95 ? -15.563 2.723 1.374 1.00 60.19 95 ARG A N 1
ATOM 689 C CA . ARG A 1 95 ? -16.324 1.767 0.560 1.00 60.19 95 ARG A CA 1
ATOM 690 C C . ARG A 1 95 ? -16.668 2.464 -0.751 1.00 60.19 95 ARG A C 1
ATOM 692 O O . ARG A 1 95 ? -17.200 3.574 -0.702 1.00 60.19 95 ARG A O 1
ATOM 699 N N . ALA A 1 96 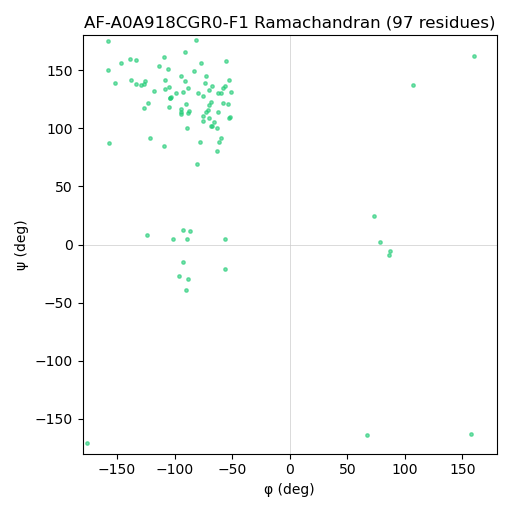? -16.409 1.812 -1.885 1.00 56.47 96 ALA A N 1
ATOM 700 C CA . ALA A 1 96 ? -17.021 2.217 -3.140 1.00 56.47 96 ALA A CA 1
ATOM 701 C C . ALA A 1 96 ? -18.533 2.302 -2.882 1.00 56.47 96 ALA A C 1
ATOM 703 O O . ALA A 1 96 ? -19.176 1.293 -2.582 1.00 56.47 96 ALA A O 1
ATOM 704 N N . ARG A 1 97 ? -19.092 3.518 -2.862 1.00 46.16 97 ARG A N 1
ATOM 705 C CA . ARG A 1 97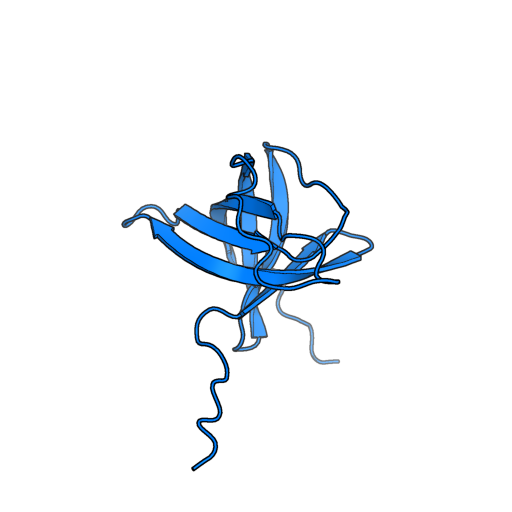 ? -20.542 3.682 -2.804 1.00 46.16 97 ARG A CA 1
ATOM 706 C C . ARG A 1 97 ? -21.059 3.134 -4.123 1.00 46.16 97 ARG A C 1
ATOM 708 O O . ARG A 1 97 ? -20.896 3.774 -5.153 1.00 46.16 97 ARG A O 1
ATOM 715 N N . SER A 1 98 ? -21.655 1.952 -4.080 1.00 48.00 98 SER A N 1
ATOM 716 C CA . SER A 1 98 ? -22.565 1.497 -5.122 1.00 48.00 98 SER A CA 1
ATOM 717 C C . SER A 1 98 ? -23.745 2.473 -5.109 1.00 48.00 98 SER A C 1
ATOM 719 O O . SER A 1 98 ? -24.560 2.436 -4.187 1.00 48.00 98 SER A O 1
ATOM 721 N N . SER A 1 99 ? -23.747 3.431 -6.034 1.00 42.53 99 SER A N 1
ATOM 722 C CA . SER A 1 99 ? -24.921 4.237 -6.385 1.00 42.53 99 SER A CA 1
ATOM 723 C C . SER A 1 99 ? -25.730 3.522 -7.449 1.00 42.53 99 SER A C 1
ATOM 725 O O . SER A 1 99 ? -25.073 3.050 -8.405 1.00 42.53 99 SER A O 1
#

Foldseek 3Di:
DPPPPPPQFWKWWPDPPDIWTWGFPADDPDQQKTKIFTQDDDDDDAQDWTWMAGSVRWIFIKGFNDFDPQPDDPPDPPGDRTTMTIIHTPGGDDRPPPD

Solvent-accessible surface area (backbone atoms only — not comparable to full-atom values): 5832 Å² total; per-residue (Å²): 134,83,79,84,69,77,54,96,38,42,32,36,39,44,47,89,98,44,72,32,45,33,34,54,75,44,77,51,73,95,75,46,30,34,30,33,34,34,46,67,86,80,80,78,50,62,73,43,68,40,37,40,29,40,82,87,69,52,35,25,28,31,30,29,71,38,70,48,77,64,77,89,68,67,84,53,91,91,56,80,67,48,44,36,33,34,34,35,59,75,48,78,34,75,72,82,76,85,124

Organism: NCBI:txid1848197

pLDDT: mean 79.44, std 17.53, range [41.78, 95.81]

Secondary structure (DSSP, 8-state):
-------TTEEEEEETTEEEEEEEEEEEGGGTEEEEEEESS----TT-EEEEEETTS-EEEEEEEEE--------STT-PPPEEEEEEEEEE-------

Nearest PDB structures (foldseek):
  2qf4-assembly2_B  TM=5.845E-01  e=2.480E-01  Streptococcus pneumoniae R6
  7lby-assembly1_A  TM=5.538E-01  e=5.241E-01  Escherichia coli K-12
  6yfh-assembly1_AA  TM=2.212E-01  e=7.222E-01  Leviviridae sp.
  8wxf-assembly1_C  TM=2.612E-01  e=8.903E+00  Mycobacterium tuberculosis

Radius of gyration: 1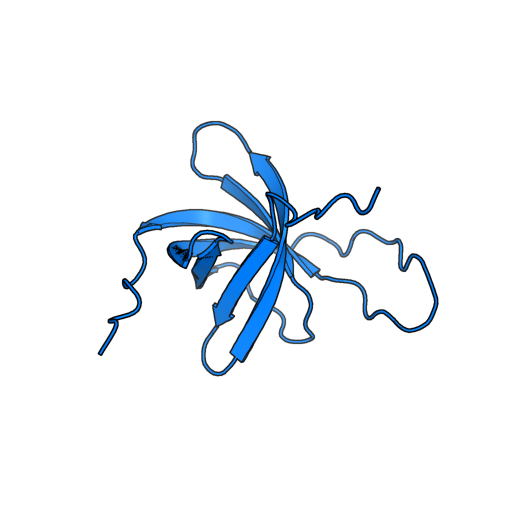3.86 Å; Cα contacts (8 Å, |Δi|>4): 208; chains: 1; bounding box: 41×38×36 Å

Sequence (99 aa):
MQTDTTAFGSVTAHVEPAALSGQISALEGGGGYMRVLLDGTDALNAGQEFELEMHDGARFRVVVIEVLPRSGAAAGNDAEPGQEYRLKLLGRGSRARSS